Protein AF-B5FYM4-F1 (afdb_monomer)

Mean predicted aligned error: 4.75 Å

Structure (mmCIF, N/CA/C/O backbone):
data_AF-B5FYM4-F1
#
_entry.id   AF-B5FYM4-F1
#
loop_
_atom_site.group_PDB
_atom_site.id
_atom_site.type_symbol
_atom_site.label_atom_id
_atom_site.label_alt_id
_atom_site.label_comp_id
_atom_site.label_asym_id
_atom_site.label_entity_id
_atom_site.label_seq_id
_atom_site.pdbx_PDB_ins_code
_atom_site.Cartn_x
_atom_site.Cartn_y
_atom_site.Cartn_z
_atom_site.occupancy
_atom_site.B_iso_or_equiv
_atom_site.auth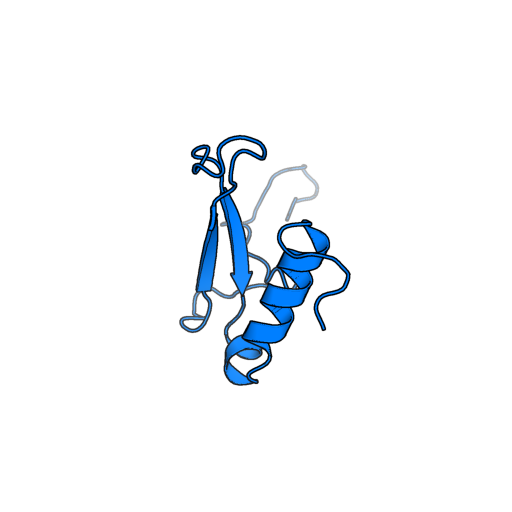_seq_id
_atom_site.auth_comp_id
_atom_site.auth_asym_id
_atom_site.auth_atom_id
_atom_site.pdbx_PDB_model_num
ATOM 1 N N . MET A 1 1 ? 12.492 7.347 -16.096 1.00 87.38 1 MET A N 1
ATOM 2 C CA . MET A 1 1 ? 13.783 7.662 -16.715 1.00 87.38 1 MET A CA 1
ATOM 3 C C . MET A 1 1 ? 13.470 8.510 -17.920 1.00 87.38 1 MET A C 1
ATOM 5 O O . MET A 1 1 ? 12.573 8.153 -18.680 1.00 87.38 1 MET A O 1
ATOM 9 N N . GLN A 1 2 ? 14.125 9.658 -18.018 1.00 91.69 2 GLN A N 1
ATOM 10 C CA . GLN A 1 2 ? 13.960 10.587 -19.125 1.00 91.69 2 GLN A CA 1
ATOM 11 C C . GLN A 1 2 ? 15.253 10.547 -19.942 1.00 91.69 2 GLN A C 1
ATOM 13 O O . GLN A 1 2 ? 16.329 10.511 -19.343 1.00 91.69 2 GLN A O 1
ATOM 18 N N . ASN A 1 3 ? 15.156 10.455 -21.268 1.00 92.06 3 ASN A N 1
ATOM 19 C CA . ASN A 1 3 ? 16.325 10.569 -22.143 1.00 92.06 3 ASN A CA 1
ATOM 20 C C . ASN A 1 3 ? 16.742 12.048 -22.298 1.00 92.06 3 ASN A C 1
ATOM 22 O O . ASN A 1 3 ? 16.040 12.951 -21.839 1.00 92.06 3 ASN A O 1
ATOM 26 N N . ASP A 1 4 ? 17.863 12.303 -22.976 1.00 93.44 4 ASP A N 1
ATOM 27 C CA . ASP A 1 4 ? 18.372 13.667 -23.204 1.00 93.44 4 ASP A CA 1
ATOM 28 C C . ASP A 1 4 ? 17.424 14.534 -24.060 1.00 93.44 4 ASP A C 1
ATOM 30 O O . ASP A 1 4 ? 17.481 15.760 -24.003 1.00 93.44 4 ASP A O 1
ATOM 34 N N . ALA A 1 5 ? 16.518 13.907 -24.823 1.00 93.12 5 ALA A N 1
ATOM 35 C CA . ALA A 1 5 ? 15.472 14.574 -25.601 1.00 93.12 5 ALA A CA 1
ATOM 36 C C . ALA A 1 5 ? 14.215 14.913 -24.776 1.00 93.12 5 ALA A C 1
ATOM 38 O O . ALA A 1 5 ? 13.284 15.535 -25.284 1.00 93.12 5 ALA A O 1
ATOM 39 N N . GLY A 1 6 ? 14.175 14.528 -23.499 1.00 91.25 6 GLY A N 1
ATOM 40 C CA . GLY A 1 6 ? 13.062 14.819 -22.608 1.00 91.25 6 GLY A CA 1
ATOM 41 C C . GLY A 1 6 ? 11.929 13.784 -22.627 1.00 91.25 6 GLY A C 1
ATOM 42 O O . GLY A 1 6 ? 10.888 14.018 -22.013 1.00 91.25 6 GLY A O 1
ATOM 43 N N . GLU A 1 7 ? 12.106 12.638 -23.272 1.00 92.75 7 GLU A N 1
ATOM 44 C CA . GLU A 1 7 ? 11.080 11.603 -23.413 1.00 92.75 7 GLU A CA 1
ATOM 45 C C . GLU A 1 7 ? 11.181 10.546 -22.306 1.00 92.75 7 GLU A C 1
ATOM 47 O O . GLU A 1 7 ? 12.274 10.137 -21.900 1.00 92.75 7 GLU A O 1
ATOM 52 N N . PHE A 1 8 ? 10.030 10.065 -21.825 1.00 90.44 8 PHE A N 1
ATOM 53 C CA . PHE A 1 8 ? 9.962 8.968 -20.860 1.00 90.44 8 PHE A CA 1
ATOM 54 C C . PHE A 1 8 ? 10.167 7.624 -21.560 1.00 90.44 8 PHE A C 1
ATOM 56 O O . PHE A 1 8 ? 9.336 7.206 -22.360 1.00 90.44 8 PHE A O 1
ATOM 63 N N . VAL A 1 9 ? 11.253 6.932 -21.215 1.00 93.69 9 VAL A N 1
ATOM 64 C CA . VAL A 1 9 ? 11.635 5.651 -21.842 1.00 93.69 9 VAL A CA 1
ATOM 65 C C . VAL A 1 9 ? 11.302 4.416 -20.993 1.00 93.69 9 VAL A C 1
ATOM 67 O O . VAL A 1 9 ? 11.513 3.289 -21.433 1.00 93.69 9 VAL A O 1
ATOM 70 N N . ASP A 1 10 ? 10.780 4.601 -19.776 1.00 91.44 10 ASP A N 1
ATOM 71 C CA . ASP A 1 10 ? 10.425 3.489 -18.884 1.00 91.44 10 ASP A CA 1
ATOM 72 C C . ASP A 1 10 ? 9.078 2.858 -19.257 1.00 91.44 10 ASP A C 1
ATOM 74 O O . ASP A 1 10 ? 8.103 3.561 -19.513 1.00 91.44 10 ASP A O 1
ATOM 78 N N . LEU A 1 11 ? 8.985 1.526 -19.153 1.00 92.12 11 LEU A N 1
ATOM 79 C CA . LEU A 1 11 ? 7.712 0.804 -19.304 1.00 92.12 11 LEU A CA 1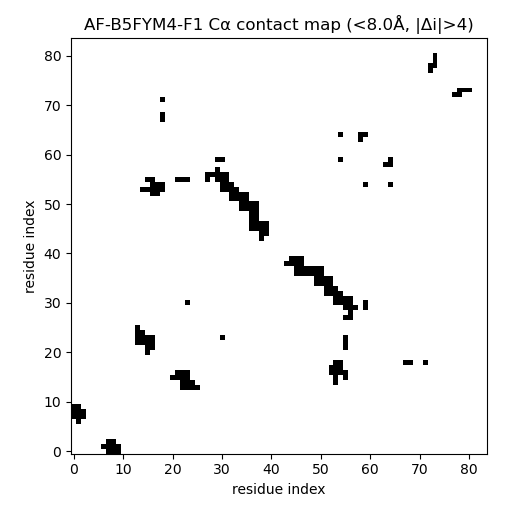
ATOM 80 C C . LEU A 1 11 ? 6.702 1.156 -18.201 1.00 92.12 11 LEU A C 1
ATOM 82 O O . LEU A 1 11 ? 5.504 1.242 -18.456 1.00 92.12 11 LEU A O 1
ATOM 86 N N . TYR A 1 12 ? 7.170 1.302 -16.960 1.00 92.69 12 TYR A N 1
ATOM 87 C CA . TYR A 1 12 ? 6.361 1.710 -15.814 1.00 92.69 12 TYR A CA 1
ATOM 88 C C . TYR A 1 12 ? 7.255 2.177 -14.664 1.00 92.69 12 TYR A C 1
ATOM 90 O O . TYR A 1 12 ? 8.415 1.777 -14.553 1.00 92.69 12 TYR A O 1
ATOM 98 N N . VAL A 1 13 ? 6.688 2.971 -13.754 1.00 92.75 13 VAL A N 1
ATOM 99 C CA . VAL A 1 13 ? 7.341 3.327 -12.490 1.00 92.75 13 VAL A CA 1
ATOM 100 C C . VAL A 1 13 ? 6.850 2.369 -11.398 1.00 92.75 13 VAL A C 1
ATOM 102 O O . VAL A 1 13 ? 5.657 2.364 -11.082 1.00 92.75 13 VAL A O 1
ATOM 105 N N . PRO A 1 14 ? 7.722 1.530 -10.814 1.00 95.12 14 PRO A N 1
ATOM 106 C CA . PRO A 1 14 ? 7.315 0.573 -9.795 1.00 95.12 14 PRO A CA 1
ATOM 107 C C . PRO A 1 14 ? 6.896 1.267 -8.495 1.00 95.12 14 PRO A C 1
ATOM 109 O O . PRO A 1 14 ? 7.375 2.348 -8.142 1.00 95.12 14 PRO A O 1
ATOM 112 N N . ARG A 1 15 ? 6.027 0.597 -7.731 1.00 96.44 15 ARG A N 1
ATOM 113 C CA . ARG A 1 15 ? 5.620 1.064 -6.400 1.00 96.44 15 ARG A CA 1
ATOM 114 C C . ARG A 1 15 ? 6.822 1.078 -5.458 1.00 96.44 15 ARG A C 1
ATOM 116 O O . ARG A 1 15 ? 7.678 0.195 -5.510 1.00 96.44 15 ARG A O 1
ATOM 123 N N . LYS A 1 16 ? 6.855 2.049 -4.549 1.00 96.88 16 LYS A N 1
ATOM 124 C CA . LYS A 1 16 ? 7.826 2.099 -3.451 1.00 96.88 16 LYS A CA 1
ATOM 125 C C . LYS A 1 16 ? 7.147 1.706 -2.147 1.00 96.88 16 LYS A C 1
ATOM 127 O O . LYS A 1 16 ? 6.004 2.078 -1.903 1.00 96.88 16 LYS A O 1
ATOM 132 N N . CYS A 1 17 ? 7.863 0.955 -1.320 1.00 96.69 17 CYS A N 1
ATOM 133 C CA . CYS A 1 17 ? 7.449 0.639 0.036 1.00 96.69 17 CYS A CA 1
ATOM 134 C C . CYS A 1 17 ? 7.331 1.934 0.841 1.00 96.69 17 CYS A C 1
ATOM 136 O O . CYS A 1 17 ? 8.314 2.659 0.980 1.00 96.69 17 CYS A O 1
ATOM 138 N N . SER A 1 18 ? 6.156 2.197 1.405 1.00 96.25 18 SER A N 1
ATOM 139 C CA . SER A 1 18 ? 5.881 3.372 2.232 1.00 96.25 18 SER A CA 1
ATOM 140 C C . SER A 1 18 ? 6.720 3.394 3.513 1.00 96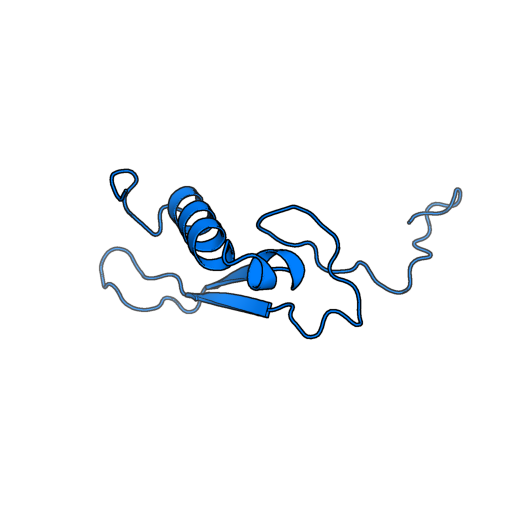.25 18 SER A C 1
ATOM 142 O O . SER A 1 18 ? 7.001 4.463 4.041 1.00 96.25 18 SER A O 1
ATOM 144 N N . ALA A 1 19 ? 7.142 2.226 4.010 1.00 95.00 19 ALA A N 1
ATOM 145 C CA . ALA A 1 19 ? 7.921 2.126 5.241 1.00 95.00 19 ALA A CA 1
ATOM 146 C C . ALA A 1 19 ? 9.422 2.385 5.031 1.00 95.00 19 ALA A C 1
ATOM 148 O O . ALA A 1 19 ? 10.040 3.076 5.838 1.00 95.00 19 ALA A O 1
ATOM 149 N N . SER A 1 20 ? 10.002 1.827 3.961 1.00 94.88 20 SER A N 1
ATOM 150 C CA . SER A 1 20 ? 11.459 1.773 3.749 1.00 94.88 20 SER A CA 1
ATOM 151 C C . SER A 1 20 ? 11.948 2.468 2.479 1.00 94.88 20 SER A C 1
ATOM 153 O O . SER A 1 20 ? 13.141 2.436 2.193 1.00 94.88 20 SER A O 1
ATOM 155 N N . ASN A 1 21 ? 11.048 3.042 1.675 1.00 95.62 21 ASN A N 1
ATOM 156 C CA . ASN A 1 21 ? 11.332 3.628 0.358 1.00 95.62 21 ASN A CA 1
ATOM 157 C C . ASN A 1 21 ? 11.979 2.670 -0.662 1.00 95.62 21 ASN A C 1
ATOM 159 O O . ASN A 1 21 ? 12.364 3.091 -1.753 1.00 95.62 21 ASN A O 1
ATOM 163 N N . ARG A 1 22 ? 12.053 1.369 -0.356 1.00 95.19 22 ARG A N 1
ATOM 164 C CA . ARG A 1 22 ? 12.545 0.335 -1.271 1.00 95.19 22 ARG A CA 1
ATOM 165 C C . ARG A 1 22 ? 11.561 0.118 -2.421 1.00 95.19 22 ARG A C 1
ATOM 167 O O . ARG A 1 22 ? 10.354 0.055 -2.199 1.00 95.19 22 ARG A O 1
ATOM 174 N N . ILE A 1 23 ? 12.078 -0.068 -3.631 1.00 96.44 23 ILE A N 1
ATOM 175 C CA . ILE A 1 23 ? 11.275 -0.434 -4.803 1.00 96.44 23 ILE A CA 1
ATOM 176 C C . ILE A 1 23 ? 10.668 -1.832 -4.614 1.00 96.44 23 ILE A C 1
ATOM 178 O O . ILE A 1 23 ? 11.359 -2.774 -4.225 1.00 96.44 23 ILE A O 1
ATOM 182 N N . ILE A 1 24 ? 9.375 -1.969 -4.904 1.00 97.00 24 ILE A N 1
ATOM 183 C CA . ILE A 1 24 ? 8.657 -3.244 -4.921 1.00 97.00 24 ILE A CA 1
ATOM 184 C C . ILE A 1 24 ? 8.777 -3.832 -6.327 1.00 97.00 24 ILE A C 1
ATOM 186 O O . ILE A 1 24 ? 8.238 -3.287 -7.292 1.00 97.00 24 ILE A O 1
ATOM 190 N N . GLY A 1 25 ? 9.510 -4.939 -6.442 1.00 95.56 25 GLY A N 1
ATOM 191 C CA . GLY A 1 25 ? 9.699 -5.642 -7.709 1.00 95.56 25 GLY A CA 1
ATOM 192 C C . GLY A 1 25 ? 8.446 -6.397 -8.159 1.00 95.56 25 GLY A C 1
ATOM 193 O O . GLY A 1 25 ? 7.605 -6.772 -7.345 1.00 95.56 25 GLY A O 1
ATOM 194 N N . ALA A 1 26 ? 8.348 -6.687 -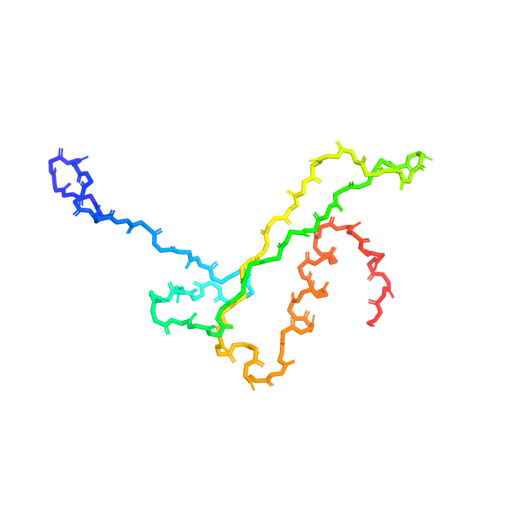9.460 1.00 95.75 26 ALA A N 1
ATOM 195 C CA . ALA A 1 26 ? 7.190 -7.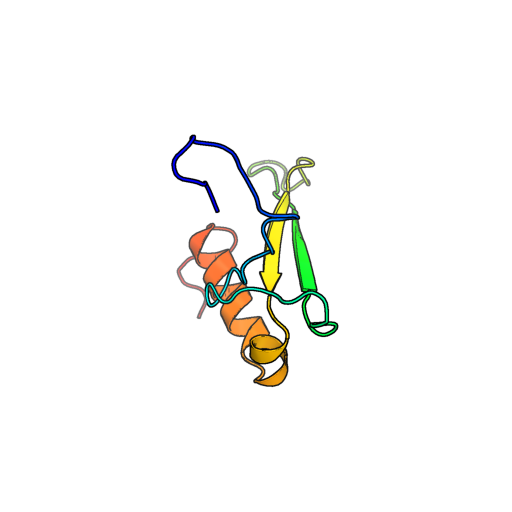375 -10.045 1.00 95.75 26 ALA A CA 1
ATOM 196 C C . ALA A 1 26 ? 6.948 -8.794 -9.485 1.00 95.75 26 ALA A C 1
ATOM 198 O O . ALA A 1 26 ? 5.813 -9.257 -9.459 1.00 95.75 26 ALA A O 1
ATOM 199 N N . LYS A 1 27 ? 8.003 -9.476 -9.013 1.00 97.00 27 LYS A N 1
ATOM 200 C CA . LYS A 1 27 ? 7.935 -10.825 -8.413 1.00 97.00 27 LYS A CA 1
ATOM 201 C C . LYS A 1 27 ? 7.868 -10.820 -6.879 1.00 97.00 27 LYS A C 1
ATOM 203 O O . LYS A 1 27 ? 7.983 -11.873 -6.256 1.00 97.00 27 LYS A O 1
ATOM 208 N N . ASP A 1 28 ? 7.705 -9.657 -6.243 1.00 95.94 28 ASP A N 1
ATOM 209 C CA . ASP A 1 28 ? 7.498 -9.586 -4.793 1.00 95.94 28 ASP A CA 1
ATOM 210 C C . ASP A 1 28 ? 6.036 -9.909 -4.444 1.00 95.94 28 ASP A C 1
ATOM 212 O O . ASP A 1 28 ? 5.225 -9.029 -4.147 1.00 95.94 28 ASP A O 1
ATOM 216 N N . HIS A 1 29 ? 5.702 -11.200 -4.481 1.00 96.44 29 HIS A N 1
ATOM 217 C CA . HIS A 1 29 ? 4.372 -11.721 -4.142 1.00 96.44 29 HIS A CA 1
ATOM 218 C C . HIS A 1 29 ? 4.033 -11.596 -2.653 1.00 96.44 29 HIS A C 1
ATOM 220 O O . HIS A 1 29 ? 2.879 -11.747 -2.264 1.00 96.44 29 HIS A O 1
ATOM 226 N N . ALA A 1 30 ? 5.033 -11.315 -1.815 1.00 96.88 30 ALA A N 1
ATOM 227 C CA . ALA A 1 30 ? 4.819 -11.010 -0.414 1.00 96.88 30 ALA A CA 1
ATOM 228 C C . ALA A 1 30 ? 4.528 -9.519 -0.192 1.00 96.88 30 ALA A C 1
ATOM 230 O O . ALA A 1 30 ? 4.206 -9.145 0.930 1.00 96.88 30 ALA A O 1
ATOM 231 N N . SER A 1 31 ? 4.612 -8.651 -1.202 1.00 96.31 31 SER A N 1
ATOM 232 C CA . SER A 1 31 ? 4.198 -7.255 -1.046 1.00 96.31 31 SER A CA 1
ATOM 233 C C . SER A 1 31 ? 2.681 -7.129 -0.894 1.00 96.31 31 SER A C 1
ATOM 235 O O . SER A 1 31 ? 1.915 -7.904 -1.462 1.00 96.31 31 SER A O 1
ATOM 237 N N . ILE A 1 32 ? 2.239 -6.137 -0.122 1.00 96.62 32 ILE A N 1
ATOM 238 C CA . ILE A 1 32 ? 0.816 -5.813 0.044 1.00 96.62 32 ILE A CA 1
ATOM 239 C C . ILE A 1 32 ? 0.567 -4.342 -0.212 1.00 96.62 32 ILE A C 1
ATOM 241 O O . ILE A 1 32 ? 1.467 -3.505 -0.108 1.00 96.62 32 ILE A O 1
ATOM 245 N N . GLN A 1 33 ? -0.691 -4.050 -0.506 1.00 96.38 33 GLN A N 1
ATOM 246 C CA . GLN A 1 33 ? -1.233 -2.709 -0.538 1.00 96.38 33 GLN A CA 1
ATOM 247 C C . GLN A 1 33 ? -2.466 -2.674 0.358 1.00 96.38 33 GLN A C 1
ATOM 249 O O . GLN A 1 33 ? -3.355 -3.507 0.200 1.00 96.38 33 GLN A O 1
ATOM 254 N N . ILE A 1 34 ? -2.489 -1.750 1.312 1.00 95.06 34 ILE A N 1
ATOM 255 C CA . ILE A 1 34 ? -3.569 -1.602 2.287 1.00 95.06 34 ILE A CA 1
ATOM 256 C C . ILE A 1 34 ? -4.200 -0.230 2.096 1.00 95.06 34 ILE A C 1
ATOM 258 O O . ILE A 1 34 ? -3.488 0.773 2.052 1.00 95.06 34 ILE A O 1
ATOM 262 N N . ASN A 1 35 ? -5.529 -0.201 2.044 1.00 95.00 35 ASN A N 1
ATOM 263 C CA . ASN A 1 35 ? -6.309 1.028 2.048 1.00 95.00 35 ASN A CA 1
ATOM 264 C C . ASN A 1 35 ? -6.879 1.242 3.451 1.00 95.00 35 ASN A C 1
ATOM 266 O O . ASN A 1 35 ? -7.628 0.406 3.952 1.00 95.00 35 ASN A O 1
ATOM 270 N N . ILE A 1 36 ? -6.527 2.361 4.075 1.00 92.31 36 ILE A N 1
ATOM 271 C CA . ILE A 1 36 ? -7.059 2.789 5.367 1.00 92.31 36 ILE A CA 1
ATOM 272 C C . ILE A 1 36 ? -8.085 3.882 5.098 1.00 92.31 36 ILE A C 1
ATOM 274 O O . ILE A 1 36 ? -7.742 4.922 4.539 1.00 92.31 36 ILE A O 1
ATOM 278 N N . SER A 1 37 ? -9.341 3.626 5.457 1.00 92.50 37 SER A N 1
ATOM 279 C CA . SER A 1 37 ? -10.437 4.573 5.231 1.00 92.50 37 SER A CA 1
ATOM 280 C C . SER A 1 37 ? -10.346 5.755 6.187 1.00 92.50 37 SER A C 1
ATOM 282 O O . SER A 1 37 ? -10.029 5.583 7.364 1.00 92.50 37 SER A O 1
ATOM 284 N N . GLU A 1 38 ? -10.659 6.944 5.688 1.00 91.19 38 GLU A N 1
ATOM 285 C CA . GLU A 1 38 ? -10.822 8.125 6.523 1.00 91.19 38 GLU A CA 1
ATOM 286 C C . GLU A 1 38 ? -12.245 8.196 7.082 1.00 91.19 38 GLU A C 1
ATOM 288 O O . GLU A 1 38 ? -13.222 7.752 6.468 1.00 91.19 38 GLU A O 1
ATOM 293 N N . VAL A 1 39 ? -12.353 8.756 8.284 1.00 91.06 39 VAL A N 1
ATOM 294 C CA . VAL A 1 39 ? -13.624 8.942 8.979 1.00 91.06 39 VAL A CA 1
ATOM 295 C C . VAL A 1 39 ? -13.883 10.422 9.194 1.00 91.06 39 VAL A C 1
ATOM 297 O O . VAL A 1 39 ? -12.968 11.204 9.458 1.00 91.06 39 VAL A O 1
ATOM 300 N N . ASP A 1 40 ? -15.148 10.806 9.079 1.00 90.44 40 ASP A N 1
ATOM 301 C CA . ASP A 1 40 ? -15.587 12.138 9.457 1.00 90.44 40 ASP A CA 1
ATOM 302 C C . ASP A 1 40 ? -15.404 12.353 10.968 1.00 90.44 40 ASP A C 1
ATOM 304 O O . ASP A 1 40 ? -15.792 11.515 11.784 1.00 90.44 40 ASP A O 1
ATOM 308 N N . LYS A 1 41 ? -14.829 13.500 11.345 1.00 87.50 41 LYS A N 1
ATOM 309 C CA . LYS A 1 41 ? -14.433 13.790 12.732 1.00 87.50 41 LYS A CA 1
ATOM 310 C C . LYS A 1 41 ? -15.625 13.953 13.675 1.00 87.50 41 LYS A C 1
ATOM 312 O O . LYS A 1 41 ? -15.465 13.759 14.874 1.00 87.50 41 LYS A O 1
ATOM 317 N N . VAL A 1 42 ? -16.794 14.330 13.152 1.00 91.44 42 VAL A N 1
ATOM 318 C CA . VAL A 1 42 ? -17.995 14.581 13.961 1.00 91.44 42 VAL A CA 1
ATOM 319 C C . VAL A 1 42 ? -18.860 13.330 14.056 1.00 91.44 42 VAL A C 1
ATOM 321 O O . VAL A 1 42 ? -19.280 12.946 15.143 1.00 91.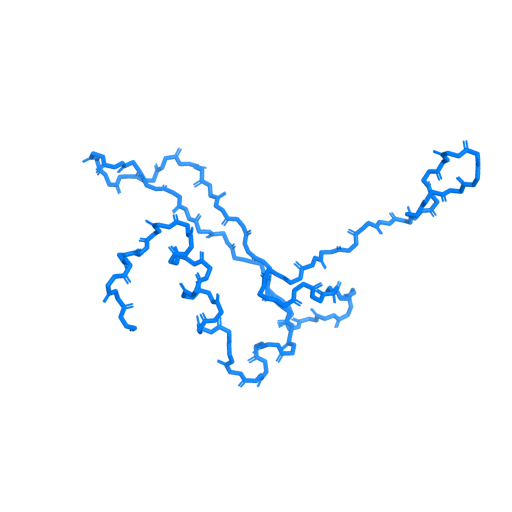44 42 VAL A O 1
ATOM 324 N N . THR A 1 43 ? -19.134 12.685 12.922 1.00 92.31 43 THR A N 1
ATOM 325 C CA . THR A 1 43 ? -20.062 11.546 12.860 1.00 92.31 43 THR A CA 1
ATOM 326 C C . THR A 1 43 ? -19.385 10.187 13.027 1.00 92.31 43 THR A C 1
ATOM 328 O O . THR A 1 43 ? -20.080 9.195 13.251 1.00 92.31 43 THR A O 1
ATOM 331 N N . GLY A 1 44 ? -18.057 10.110 12.883 1.00 89.94 44 GLY A N 1
ATOM 332 C CA . GLY A 1 44 ? -17.291 8.860 12.926 1.00 89.94 44 GLY A CA 1
ATOM 333 C C . GLY A 1 44 ? -17.568 7.913 11.754 1.00 89.94 44 GLY A C 1
ATOM 334 O O . GLY A 1 44 ? -17.132 6.763 11.772 1.00 89.94 44 GLY A O 1
ATOM 335 N N . ARG A 1 45 ? -18.316 8.359 10.737 1.00 93.69 45 ARG A N 1
ATOM 336 C CA . ARG A 1 45 ? -18.665 7.552 9.562 1.00 93.69 45 ARG A CA 1
ATOM 337 C C . ARG A 1 45 ? -17.587 7.653 8.494 1.00 93.69 45 ARG A C 1
ATOM 339 O O . ARG A 1 45 ? -16.940 8.687 8.347 1.00 93.69 45 ARG A O 1
ATOM 346 N N . VAL A 1 46 ? -17.429 6.582 7.721 1.00 93.31 46 VAL A N 1
ATOM 347 C CA . VAL A 1 46 ? -16.504 6.548 6.584 1.00 93.31 46 VAL A CA 1
ATOM 348 C C . VAL A 1 46 ? -16.938 7.579 5.544 1.00 93.31 46 VAL A C 1
ATOM 350 O O . VAL A 1 46 ? -18.088 7.580 5.109 1.00 93.31 46 VAL A O 1
ATOM 353 N N . ASN A 1 47 ? -16.013 8.451 5.147 1.00 88.75 47 ASN A N 1
ATOM 354 C CA . ASN A 1 47 ? -16.270 9.553 4.212 1.00 88.75 47 ASN A CA 1
ATOM 355 C C . ASN A 1 47 ? -16.061 9.160 2.731 1.00 88.75 47 ASN A C 1
ATOM 357 O O . ASN A 1 47 ? -16.205 9.993 1.839 1.00 88.75 47 ASN A O 1
ATOM 361 N N . GLY A 1 48 ? -15.702 7.897 2.469 1.00 90.31 48 GLY A N 1
ATOM 362 C CA . GLY A 1 48 ? -15.415 7.355 1.136 1.00 90.31 48 GLY A CA 1
ATOM 363 C C . GLY A 1 48 ? -13.982 7.595 0.647 1.00 90.31 48 GLY A C 1
ATOM 364 O O . GLY A 1 48 ? -13.589 7.020 -0.367 1.00 90.31 48 GLY A O 1
ATOM 365 N N . GLN A 1 49 ? -13.186 8.392 1.364 1.00 92.38 49 GLN A N 1
ATOM 366 C CA . GLN A 1 49 ? -11.765 8.589 1.089 1.00 92.38 49 GLN A CA 1
ATOM 367 C C . GLN A 1 49 ? -10.924 7.546 1.828 1.00 92.38 49 GLN A C 1
ATOM 369 O O . GLN A 1 49 ? -11.303 7.030 2.881 1.00 92.38 49 GLN A O 1
ATOM 374 N N . PHE A 1 50 ? -9.763 7.219 1.265 1.00 93.62 50 PHE A N 1
ATOM 375 C CA . PHE A 1 50 ? -8.824 6.284 1.869 1.00 93.62 50 PHE A CA 1
ATOM 376 C C . PHE A 1 50 ? -7.383 6.660 1.541 1.00 93.62 50 PHE A C 1
ATOM 378 O O . PHE A 1 50 ? -7.067 7.138 0.450 1.00 93.62 50 PHE A O 1
ATOM 385 N N . LYS A 1 51 ? -6.483 6.368 2.477 1.00 91.44 51 LYS A N 1
ATOM 386 C CA . LYS A 1 51 ? -5.038 6.431 2.267 1.00 91.44 51 LYS A CA 1
ATOM 387 C C . LYS A 1 51 ? -4.503 5.050 1.953 1.00 91.44 51 LYS A C 1
ATOM 389 O O . LYS A 1 51 ? -4.861 4.066 2.593 1.00 91.44 51 LYS A O 1
ATOM 394 N N . THR A 1 52 ? -3.630 4.988 0.959 1.00 94.50 52 THR A N 1
ATOM 395 C CA . THR A 1 52 ? -3.053 3.736 0.474 1.00 94.50 52 THR A CA 1
ATOM 396 C C . THR A 1 52 ? -1.608 3.611 0.939 1.00 94.50 52 THR A C 1
ATOM 398 O O . THR A 1 52 ? -0.796 4.496 0.671 1.00 94.50 52 THR A O 1
ATOM 401 N N . TYR A 1 53 ? -1.265 2.488 1.566 1.00 95.12 53 TYR A N 1
ATOM 402 C CA . TYR A 1 53 ? 0.106 2.145 1.947 1.00 95.12 53 TYR A CA 1
ATOM 403 C C . TYR A 1 53 ? 0.569 0.893 1.225 1.00 95.12 53 TYR A C 1
ATOM 405 O O . TYR A 1 53 ? -0.182 -0.072 1.098 1.00 95.12 53 TYR A O 1
ATOM 413 N N . ALA A 1 54 ? 1.825 0.890 0.791 1.00 97.06 54 ALA A N 1
ATOM 414 C CA . ALA A 1 54 ? 2.459 -0.277 0.197 1.00 97.06 54 ALA A CA 1
ATOM 415 C C . ALA A 1 54 ? 3.581 -0.774 1.110 1.00 97.06 54 ALA A C 1
ATOM 417 O O . ALA A 1 54 ? 4.487 -0.013 1.446 1.00 97.06 54 ALA A O 1
ATOM 418 N N . ILE A 1 55 ? 3.555 -2.052 1.489 1.00 97.38 55 ILE A N 1
ATOM 419 C CA . ILE A 1 55 ? 4.612 -2.679 2.296 1.00 97.38 55 ILE A CA 1
ATOM 420 C C . ILE A 1 55 ? 5.281 -3.768 1.460 1.00 97.38 55 ILE A C 1
ATOM 422 O O . ILE A 1 55 ? 4.605 -4.613 0.870 1.00 97.38 55 ILE A O 1
ATOM 426 N N . CYS A 1 56 ? 6.613 -3.747 1.392 1.00 97.19 56 CYS A N 1
ATOM 427 C CA . CYS A 1 56 ? 7.380 -4.746 0.653 1.00 97.19 56 CYS A CA 1
ATOM 428 C C . CYS A 1 56 ? 7.509 -6.067 1.426 1.00 97.19 56 CYS A C 1
ATOM 430 O O . CYS A 1 56 ? 7.497 -6.097 2.660 1.00 97.19 56 CYS A O 1
ATOM 432 N N . GLY A 1 57 ? 7.689 -7.164 0.690 1.00 96.75 57 GLY A N 1
ATOM 433 C CA . GLY A 1 57 ? 7.824 -8.508 1.246 1.00 96.75 57 GLY A CA 1
ATOM 434 C C . GLY A 1 57 ? 8.925 -8.663 2.303 1.00 96.75 57 GLY A C 1
ATOM 435 O O . GLY A 1 57 ? 8.673 -9.308 3.321 1.00 96.75 57 GLY A O 1
ATOM 436 N N . PRO A 1 58 ? 10.122 -8.056 2.145 1.00 96.38 58 PRO A N 1
ATOM 437 C CA . PRO A 1 58 ? 11.176 -8.136 3.155 1.00 96.38 58 PRO A CA 1
ATOM 438 C C . PRO A 1 58 ? 10.768 -7.597 4.532 1.00 96.38 58 PRO A C 1
ATOM 440 O O . PRO A 1 58 ? 11.052 -8.249 5.529 1.00 96.38 58 PRO A O 1
ATOM 443 N N . ILE A 1 59 ? 10.062 -6.460 4.599 1.00 96.00 59 ILE A N 1
ATOM 444 C CA . ILE A 1 59 ? 9.589 -5.877 5.872 1.00 96.00 59 ILE A CA 1
ATOM 445 C C . ILE A 1 59 ? 8.585 -6.815 6.546 1.00 96.00 59 ILE A C 1
ATOM 447 O O . ILE A 1 59 ? 8.668 -7.057 7.745 1.00 96.00 59 ILE A O 1
ATOM 451 N N . ARG A 1 60 ? 7.692 -7.429 5.761 1.00 96.31 60 ARG A N 1
ATOM 452 C CA . ARG A 1 60 ? 6.744 -8.426 6.276 1.00 96.31 60 ARG A CA 1
ATOM 453 C C . ARG A 1 60 ? 7.423 -9.688 6.784 1.00 96.31 60 ARG A C 1
ATOM 455 O O . ARG A 1 60 ? 7.023 -10.209 7.815 1.00 96.31 60 ARG A O 1
ATOM 462 N N . ARG A 1 61 ? 8.455 -10.169 6.089 1.00 96.44 61 ARG A N 1
ATOM 463 C CA . ARG A 1 61 ? 9.217 -11.354 6.509 1.00 96.44 61 ARG A CA 1
ATOM 464 C C . ARG A 1 61 ? 9.980 -11.121 7.814 1.00 96.44 61 ARG A C 1
ATOM 466 O O . ARG A 1 61 ? 10.132 -12.062 8.579 1.00 96.44 61 ARG A O 1
ATOM 473 N N . MET A 1 62 ? 10.451 -9.898 8.054 1.00 95.75 62 MET A N 1
ATOM 474 C CA . MET A 1 62 ? 11.152 -9.541 9.293 1.00 95.75 62 MET A CA 1
ATOM 475 C C . MET A 1 62 ? 10.221 -9.408 10.505 1.00 95.75 62 MET A C 1
ATOM 477 O O . MET A 1 62 ? 10.716 -9.350 11.619 1.00 95.75 62 MET A O 1
ATOM 481 N N . GLY A 1 63 ? 8.898 -9.352 10.313 1.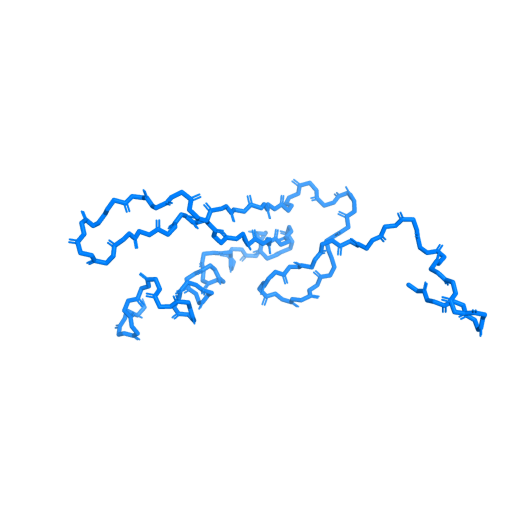00 95.81 63 GLY A N 1
ATOM 482 C CA . GLY A 1 63 ? 7.940 -9.099 11.397 1.00 95.81 63 GLY A CA 1
ATOM 483 C C . GLY A 1 63 ? 7.690 -7.613 11.685 1.00 95.81 63 GLY A C 1
ATOM 484 O O . GLY A 1 63 ? 6.705 -7.279 12.326 1.00 95.81 63 GLY A O 1
ATOM 485 N N . GLU A 1 64 ? 8.474 -6.709 11.097 1.00 95.94 64 GLU A N 1
ATOM 486 C CA . GLU A 1 64 ? 8.404 -5.247 11.295 1.00 95.94 64 GLU A CA 1
ATOM 487 C C . GLU A 1 64 ? 7.248 -4.556 10.545 1.00 95.94 64 GLU A C 1
ATOM 489 O O . GLU A 1 64 ? 7.210 -3.332 10.384 1.00 95.94 64 GLU A O 1
ATOM 494 N N . SER A 1 65 ? 6.311 -5.334 9.998 1.00 95.38 65 SER A N 1
ATOM 495 C CA . SER A 1 65 ? 5.195 -4.784 9.224 1.00 95.38 65 SER A CA 1
ATOM 496 C C . SER A 1 65 ? 4.192 -4.042 10.096 1.00 95.38 65 SER A C 1
ATOM 498 O O . SER A 1 65 ? 3.625 -3.059 9.625 1.00 95.38 65 SER A O 1
ATOM 500 N N . ASP A 1 66 ? 3.947 -4.527 11.312 1.00 94.56 66 ASP A N 1
ATOM 501 C CA . ASP A 1 66 ? 2.998 -3.920 12.246 1.00 94.56 66 ASP A CA 1
ATOM 502 C C . ASP A 1 66 ? 3.500 -2.552 12.722 1.00 94.56 66 ASP A C 1
ATOM 504 O O . ASP A 1 66 ? 2.855 -1.536 12.458 1.00 94.56 66 ASP A O 1
ATOM 508 N N . ASP A 1 67 ? 4.720 -2.509 13.269 1.00 94.00 67 ASP A N 1
ATOM 509 C CA . ASP A 1 67 ? 5.370 -1.268 13.709 1.00 94.00 67 ASP A CA 1
ATOM 510 C C . ASP A 1 67 ? 5.434 -0.224 12.583 1.00 94.00 67 ASP A C 1
ATOM 512 O O . ASP A 1 67 ? 5.079 0.946 12.757 1.00 94.00 67 ASP A O 1
ATOM 516 N N . SER A 1 68 ? 5.784 -0.661 11.369 1.00 94.38 68 SER A N 1
ATOM 517 C CA . SER A 1 68 ? 5.812 0.217 10.200 1.00 94.38 68 SER A CA 1
ATOM 518 C C . SER A 1 68 ? 4.454 0.865 9.914 1.00 94.38 68 SER A C 1
ATOM 520 O O . SER A 1 68 ? 4.400 2.059 9.607 1.00 94.38 68 SER A O 1
ATOM 522 N N . ILE A 1 69 ? 3.360 0.102 9.994 1.00 93.81 69 ILE A N 1
ATOM 523 C CA . ILE A 1 69 ? 2.004 0.619 9.765 1.00 93.81 69 ILE A CA 1
ATOM 524 C C . ILE A 1 69 ? 1.594 1.538 10.914 1.00 93.81 69 ILE A C 1
ATOM 526 O O . ILE A 1 69 ? 1.071 2.622 10.652 1.00 93.81 69 ILE A O 1
ATOM 530 N N . LEU A 1 70 ? 1.883 1.1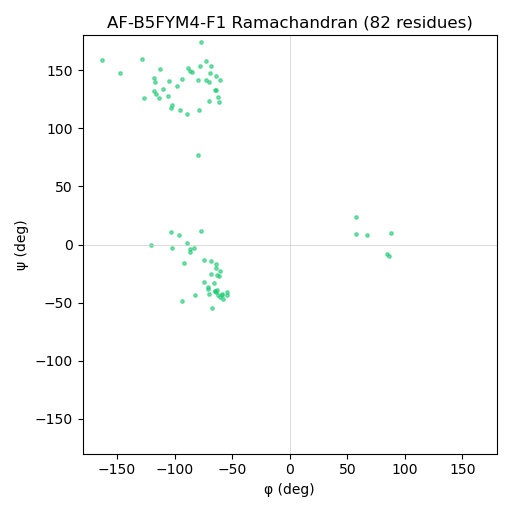62 12.162 1.00 92.88 70 LEU A N 1
ATOM 531 C CA . LEU A 1 70 ? 1.596 1.979 13.337 1.00 92.88 70 LEU A CA 1
ATOM 532 C C . LEU A 1 70 ? 2.287 3.345 13.242 1.00 92.88 70 LEU A C 1
ATOM 534 O O . LEU A 1 70 ? 1.648 4.385 13.416 1.00 92.88 70 LEU A O 1
ATOM 538 N N . ARG A 1 71 ? 3.574 3.367 12.884 1.00 92.00 71 ARG A N 1
ATOM 539 C CA . ARG A 1 71 ? 4.341 4.602 12.678 1.00 92.00 71 ARG A CA 1
ATOM 540 C C . ARG A 1 71 ? 3.747 5.467 11.567 1.00 92.00 71 ARG A C 1
ATOM 542 O O . ARG A 1 71 ? 3.592 6.674 11.752 1.00 92.00 71 ARG A O 1
ATOM 549 N N . LEU A 1 72 ? 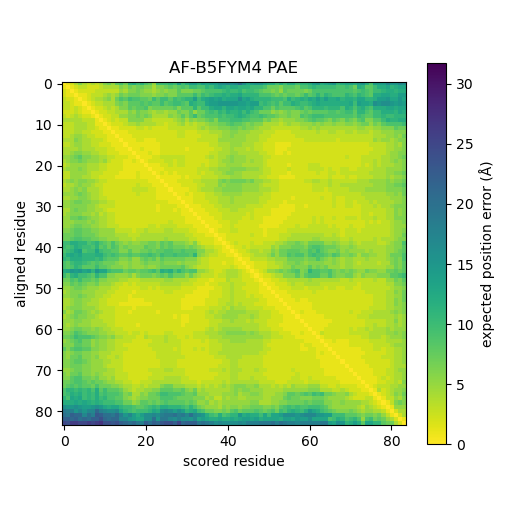3.389 4.864 10.431 1.00 92.00 72 LEU A N 1
ATOM 550 C CA . LEU A 1 72 ? 2.755 5.573 9.312 1.00 92.00 72 LEU A CA 1
ATOM 551 C C . LEU A 1 72 ? 1.381 6.143 9.698 1.00 92.00 72 LEU A C 1
ATOM 553 O O . LEU A 1 72 ? 1.061 7.271 9.328 1.00 92.00 72 LEU A O 1
ATOM 557 N N . ALA A 1 73 ? 0.592 5.405 10.478 1.00 90.56 73 ALA A N 1
ATOM 558 C CA . ALA A 1 73 ? -0.722 5.839 10.937 1.00 90.56 73 ALA A CA 1
ATOM 559 C C . ALA A 1 73 ? -0.632 6.965 11.986 1.00 90.56 73 ALA A C 1
ATOM 561 O O . ALA A 1 73 ? -1.407 7.922 11.918 1.00 90.56 73 ALA A O 1
ATOM 562 N N . LYS A 1 74 ? 0.355 6.922 12.897 1.00 90.19 74 LYS A N 1
ATOM 563 C CA . LYS A 1 74 ? 0.657 8.017 13.842 1.00 90.19 74 LYS A CA 1
ATOM 564 C C . LYS A 1 74 ? 1.066 9.302 13.112 1.00 90.19 74 LYS A C 1
ATOM 566 O O . LYS A 1 74 ? 0.571 10.376 13.444 1.00 90.19 74 LYS A O 1
ATOM 571 N N . MET A 1 75 ? 1.910 9.204 12.077 1.00 85.69 75 MET A N 1
ATOM 572 C CA . MET A 1 75 ? 2.297 10.357 11.239 1.00 85.69 75 MET A CA 1
ATOM 573 C C . MET A 1 75 ? 1.106 11.016 10.533 1.00 85.69 75 MET A C 1
ATOM 575 O O . MET A 1 75 ? 1.181 12.178 10.146 1.00 85.69 75 MET A O 1
ATOM 579 N N . MET A 1 76 ? 0.018 10.272 10.354 1.00 80.31 76 MET A N 1
ATOM 580 C CA . MET A 1 76 ? -1.188 10.713 9.656 1.00 80.31 76 MET A CA 1
ATOM 581 C C . MET A 1 76 ? -2.323 11.065 10.613 1.00 80.31 76 MET A C 1
ATOM 583 O O . MET A 1 76 ? -3.448 11.249 10.160 1.00 80.31 76 MET A O 1
ATOM 587 N N . GLU A 1 77 ? -2.015 11.151 11.912 1.00 82.19 77 GLU A N 1
ATOM 588 C CA . GLU A 1 77 ? -2.946 11.505 12.987 1.00 82.19 77 GLU A CA 1
ATOM 589 C C . GLU A 1 77 ? -4.167 10.580 13.075 1.00 82.19 77 GLU A C 1
ATOM 591 O O . GLU A 1 77 ? -5.206 10.960 13.609 1.00 82.19 77 GLU A O 1
ATOM 596 N N . LEU A 1 78 ? -4.038 9.346 12.572 1.00 83.44 78 LEU A N 1
ATOM 597 C CA . LEU A 1 78 ? -5.085 8.332 12.689 1.00 83.44 78 LEU A CA 1
ATOM 598 C C . LEU A 1 78 ? -5.148 7.765 14.113 1.00 83.44 78 LEU A C 1
ATOM 600 O O . LEU A 1 78 ? -6.214 7.409 14.606 1.00 83.44 78 LEU A O 1
ATOM 604 N N . PHE A 1 79 ? -3.988 7.699 14.767 1.00 81.94 79 PHE A N 1
ATOM 605 C CA . PHE A 1 79 ? -3.846 7.342 16.172 1.00 81.94 79 PHE A CA 1
ATOM 606 C C . PHE A 1 79 ? -3.366 8.546 16.983 1.00 81.94 79 PHE A C 1
ATOM 608 O O . PHE A 1 79 ? -2.627 9.390 16.463 1.00 81.94 79 PHE A O 1
ATOM 615 N N . PRO A 1 80 ? -3.731 8.618 18.274 1.00 80.81 80 PRO A N 1
ATOM 616 C CA . PRO A 1 80 ? -3.189 9.625 19.168 1.00 80.81 80 PRO A CA 1
ATOM 617 C C . PRO A 1 80 ? -1.666 9.482 19.285 1.00 80.81 80 PRO A C 1
ATOM 619 O O . PRO A 1 80 ? -1.123 8.379 19.358 1.00 80.81 80 PRO A O 1
ATOM 622 N N . ARG A 1 81 ? -0.966 10.621 19.349 1.00 75.25 81 ARG A N 1
ATOM 623 C CA . ARG A 1 81 ? 0.508 10.675 19.436 1.00 75.25 81 ARG A CA 1
ATOM 624 C C . ARG A 1 81 ? 1.067 10.061 20.726 1.00 75.25 81 ARG A C 1
ATOM 626 O O . ARG A 1 81 ? 2.251 9.764 20.789 1.00 75.25 81 ARG A O 1
ATOM 633 N N . THR A 1 82 ? 0.220 9.883 21.736 1.00 76.19 82 THR A N 1
ATOM 634 C CA . THR A 1 82 ? 0.537 9.286 23.041 1.00 76.19 82 THR A CA 1
ATOM 635 C C . THR A 1 82 ? 0.423 7.763 23.072 1.00 76.19 82 THR A C 1
ATOM 637 O O . THR A 1 82 ? 0.714 7.162 24.101 1.00 76.19 82 THR A O 1
ATOM 640 N N . PHE A 1 83 ? -0.018 7.127 21.986 1.00 71.25 83 PHE A N 1
ATOM 641 C CA . PHE A 1 83 ? -0.062 5.671 21.906 1.00 71.25 83 PHE A CA 1
ATOM 642 C C . PHE A 1 83 ? 1.375 5.132 21.836 1.00 71.25 83 PHE A C 1
ATOM 644 O O . PHE A 1 83 ? 2.126 5.563 20.957 1.00 71.25 83 PHE A O 1
ATOM 651 N N . ASN A 1 84 ? 1.753 4.242 22.762 1.00 59.97 84 ASN A N 1
ATOM 652 C CA . ASN A 1 84 ? 3.049 3.551 22.755 1.00 59.97 84 ASN A CA 1
ATOM 653 C C . ASN A 1 84 ? 3.024 2.459 21.692 1.00 59.97 84 ASN A C 1
ATOM 655 O O . ASN A 1 84 ? 2.270 1.486 21.881 1.00 59.97 84 ASN A O 1
#

Radius of gyration: 16.64 Å; Cα contacts (8 Å, |Δi|>4): 102; chains: 1; bounding box: 38×26×49 Å

Organism: Taeniopygia guttata (NCBI:txid59729)

Secondary structure (DSSP, 8-state):
-B-TTS-B--S----B-TTT--B--TT-TT-EEEEEEEE-TTT--EEEEEEEEEE-HHHHHHTTHHHHHHHHHHHTTSS-TT--

Nearest PDB structures (foldseek):
  8g5y-assembly1_SV  TM=9.897E-01  e=3.779E-13  Homo sapiens
  8btk-assembly1_Au  TM=9.914E-01  e=4.595E-13  Oryctolagus cuniculus
  8q87-assembly1_Au  TM=9.907E-01  e=7.249E-13  Gallus gallus
  6zn5-assembly1_Z  TM=9.932E-01  e=9.406E-13  Homo sapiens
  7ls2-assembly1_D3  TM=9.922E-01  e=3.242E-12  Mus musculus

Foldseek 3Di:
DADPVGDDPDPDDADAAPQPRHGADPPQPQKDKDWAFDADPPPRHGPVDTDIGIHTNVCVVVVVPVVSVVVVCVVVVVDDVPDD

InterPro domains:
  IPR001931 Small ribosomal subunit protein eS21 [PF01249] (1-78)
  IPR001931 Small ribosomal subunit protein eS21 [PIRSF002148] (1-79)
  IPR001931 Small ribosomal subunit protein eS21 [PTHR10442] (1-75)
  IPR018279 Small ribosomal subunit protein eS21, conserved site [PS00996] (11-19)
  IPR038579 Small ribosomal subunit protein eS21 superfamily [G3DSA:3.30.1230.20] (1-84)

pLDDT: mean 91.99, std 6.25, range [59.97, 97.38]

Solvent-accessible surface area (backbone atoms only — not comparable to full-atom values): 5281 Å² total; per-residue (Å²): 97,65,50,99,88,70,47,77,75,56,95,71,85,70,55,51,15,70,77,75,68,45,75,45,54,97,83,46,79,62,38,49,74,48,75,49,71,40,58,38,91,84,79,67,44,75,69,83,47,64,49,78,45,32,46,38,30,69,46,53,74,71,61,51,44,59,61,44,50,52,54,55,35,40,77,66,65,74,40,67,86,83,68,130

Sequence (84 aa):
MQNDAGEFVDLYVPRKCSASNRIIGAKDHASIQINISEVDKVTGRVNGQFKTYAICGPIRRMGESDDSILRLAKMMELFPRTFN